Protein AF-A0AAN6YQ15-F1 (afdb_monomer_lite)

Radius of gyration: 16.33 Å; chains: 1; bounding box: 48×29×49 Å

pLDDT: mean 75.4, std 16.63, range [38.94, 92.12]

Structure (mmCIF, N/CA/C/O backbone):
data_AF-A0AAN6YQ15-F1
#
_entry.id   AF-A0AAN6YQ15-F1
#
loop_
_atom_site.group_PDB
_atom_site.id
_atom_site.type_symbol
_atom_site.label_atom_id
_atom_site.label_alt_id
_atom_site.label_comp_id
_atom_site.label_asym_id
_atom_site.label_entity_id
_atom_site.label_seq_id
_atom_site.pdbx_PDB_ins_code
_atom_site.Cartn_x
_atom_site.Cartn_y
_atom_site.Cartn_z
_atom_site.occupancy
_atom_site.B_iso_or_equiv
_atom_site.auth_seq_id
_atom_site.auth_comp_id
_atom_site.auth_asym_id
_atom_site.auth_atom_id
_atom_site.pdbx_PDB_model_num
ATOM 1 N N . TYR A 1 1 ? -3.023 -8.876 -1.319 1.00 72.00 1 TYR A N 1
ATOM 2 C CA . TYR A 1 1 ? -1.547 -8.775 -1.416 1.00 72.00 1 TYR A CA 1
ATOM 3 C C . TYR A 1 1 ? -0.981 -9.608 -2.568 1.00 72.00 1 TYR A C 1
ATOM 5 O O . TYR A 1 1 ? -0.388 -9.027 -3.466 1.00 72.00 1 TYR A O 1
ATOM 13 N N . SER A 1 2 ? -1.203 -10.928 -2.607 1.00 80.06 2 SER A N 1
ATOM 14 C CA . SER A 1 2 ? -0.724 -11.826 -3.683 1.00 80.06 2 SER A CA 1
ATOM 15 C C . SER A 1 2 ? -1.201 -11.445 -5.092 1.00 80.06 2 SER A C 1
ATOM 17 O O . SER A 1 2 ? -0.478 -11.651 -6.055 1.00 80.06 2 SER A O 1
ATOM 19 N N . GLN A 1 3 ? -2.382 -10.834 -5.198 1.00 82.94 3 GLN A N 1
ATOM 20 C CA . GLN A 1 3 ? -2.955 -10.323 -6.451 1.00 82.94 3 GLN A CA 1
ATOM 21 C C . GLN A 1 3 ? -2.264 -9.072 -7.025 1.00 82.94 3 GLN A C 1
ATOM 23 O O . GLN A 1 3 ? -2.554 -8.678 -8.149 1.00 82.94 3 GLN A O 1
ATOM 28 N N . LEU A 1 4 ? -1.370 -8.423 -6.269 1.00 84.69 4 LEU A N 1
ATOM 29 C CA . LEU A 1 4 ? -0.624 -7.262 -6.757 1.00 84.69 4 LEU A CA 1
ATOM 30 C C . LEU A 1 4 ? 0.528 -7.706 -7.655 1.00 84.69 4 LEU A C 1
ATOM 32 O O . LEU A 1 4 ? 1.199 -8.699 -7.370 1.00 84.69 4 LEU A O 1
ATOM 36 N N . ARG A 1 5 ? 0.837 -6.904 -8.677 1.00 87.25 5 ARG A N 1
ATOM 37 C CA . ARG A 1 5 ? 2.084 -7.050 -9.436 1.00 87.25 5 ARG A CA 1
ATOM 38 C C . ARG A 1 5 ? 3.298 -6.921 -8.502 1.00 87.25 5 ARG A C 1
ATOM 40 O O . ARG A 1 5 ? 3.225 -6.177 -7.519 1.00 87.25 5 ARG A O 1
ATOM 47 N N . PRO A 1 6 ? 4.449 -7.535 -8.834 1.00 87.06 6 PRO A N 1
ATOM 48 C CA . PRO A 1 6 ? 5.659 -7.458 -8.008 1.00 87.06 6 PRO A CA 1
ATOM 49 C C . PRO A 1 6 ? 6.088 -6.023 -7.659 1.00 87.06 6 PRO A C 1
ATOM 51 O O . PRO A 1 6 ? 6.542 -5.753 -6.548 1.00 87.06 6 PRO A O 1
ATOM 54 N N . CYS A 1 7 ? 5.878 -5.074 -8.578 1.00 87.44 7 CYS A N 1
ATOM 55 C CA . CYS A 1 7 ? 6.174 -3.659 -8.352 1.00 87.44 7 CYS A CA 1
ATOM 56 C C . CYS A 1 7 ? 5.333 -3.049 -7.209 1.00 87.44 7 CYS A C 1
ATOM 58 O O . CYS A 1 7 ? 5.863 -2.272 -6.414 1.00 87.44 7 CYS A O 1
ATOM 60 N N . GLY A 1 8 ? 4.060 -3.448 -7.082 1.00 86.81 8 GLY A N 1
ATOM 61 C CA . GLY A 1 8 ? 3.154 -3.019 -6.016 1.00 86.81 8 GLY A CA 1
ATOM 62 C C . GLY A 1 8 ? 3.358 -3.802 -4.720 1.00 86.81 8 GLY A C 1
ATOM 63 O O . GLY A 1 8 ? 3.326 -3.221 -3.640 1.00 86.81 8 GLY A O 1
ATOM 64 N N . GLN A 1 9 ? 3.672 -5.099 -4.806 1.00 88.00 9 GLN A N 1
ATOM 65 C CA . GLN A 1 9 ? 4.057 -5.913 -3.643 1.00 88.00 9 GLN A CA 1
ATOM 66 C C . GLN A 1 9 ? 5.263 -5.317 -2.907 1.00 88.00 9 GLN A C 1
ATOM 68 O O . GLN A 1 9 ? 5.261 -5.231 -1.675 1.00 88.00 9 GLN A O 1
ATOM 73 N N . GLY A 1 10 ? 6.244 -4.831 -3.675 1.00 85.69 10 GLY A N 1
ATOM 74 C CA . GLY A 1 10 ? 7.437 -4.154 -3.176 1.00 85.69 10 GLY A CA 1
ATOM 75 C C . GLY A 1 10 ? 7.171 -2.847 -2.420 1.00 85.69 10 GLY A C 1
ATOM 76 O O . GLY A 1 10 ? 8.091 -2.318 -1.798 1.00 85.69 10 GLY A O 1
ATOM 77 N N . CYS A 1 11 ? 5.958 -2.294 -2.496 1.00 87.69 11 CYS A N 1
ATOM 78 C CA . CYS A 1 11 ? 5.562 -1.099 -1.749 1.00 87.69 11 CYS A CA 1
ATOM 79 C C . CYS A 1 11 ? 5.072 -1.401 -0.332 1.00 87.69 11 CYS A C 1
ATOM 81 O O . CYS A 1 11 ? 5.068 -0.504 0.509 1.00 87.69 11 CYS A O 1
ATOM 83 N N . PHE A 1 12 ? 4.716 -2.656 -0.059 1.00 86.44 12 PHE A N 1
ATOM 84 C CA . PHE A 1 12 ? 4.380 -3.127 1.281 1.00 86.44 12 PHE A CA 1
ATOM 85 C C . PHE A 1 12 ? 5.609 -3.723 1.947 1.00 86.44 12 PHE A C 1
ATOM 87 O O . PHE A 1 12 ? 6.051 -3.227 2.976 1.00 86.44 12 PHE A O 1
ATOM 94 N N . ILE A 1 13 ? 6.205 -4.741 1.323 1.00 80.56 13 ILE A N 1
ATOM 95 C CA . ILE A 1 13 ? 7.379 -5.430 1.855 1.00 80.56 13 ILE A CA 1
ATOM 96 C C . ILE A 1 13 ? 8.493 -5.471 0.818 1.00 80.56 13 ILE A C 1
ATOM 98 O O . ILE A 1 13 ? 8.256 -5.715 -0.363 1.00 80.56 13 ILE A O 1
ATOM 102 N N . ILE A 1 14 ? 9.726 -5.252 1.263 1.00 67.81 14 ILE A N 1
ATOM 103 C CA . ILE A 1 14 ? 10.922 -5.479 0.455 1.00 67.81 14 ILE A CA 1
ATOM 104 C C . ILE A 1 14 ? 11.701 -6.614 1.108 1.00 67.81 14 ILE A C 1
ATOM 106 O O . ILE A 1 14 ? 12.017 -6.551 2.296 1.00 67.81 14 ILE A O 1
ATOM 110 N N . SER A 1 15 ? 12.020 -7.637 0.320 1.00 58.31 15 SER A N 1
ATOM 111 C CA . SER A 1 15 ? 12.851 -8.763 0.741 1.00 58.31 15 SER A CA 1
ATOM 112 C C . SER A 1 15 ? 14.252 -8.574 0.166 1.00 58.31 15 SER A C 1
ATOM 114 O O . SER A 1 15 ? 14.497 -8.884 -0.995 1.00 58.31 15 SER A O 1
ATOM 116 N N . ALA A 1 16 ? 15.163 -8.023 0.970 1.00 53.47 16 ALA A N 1
ATOM 117 C CA . ALA A 1 16 ? 16.577 -7.845 0.623 1.00 53.47 16 ALA A CA 1
ATOM 118 C C . ALA A 1 16 ? 17.445 -8.466 1.729 1.00 53.47 16 ALA A C 1
ATOM 120 O O . ALA A 1 16 ? 18.026 -7.763 2.551 1.00 53.47 16 ALA A O 1
ATOM 121 N N . GLY A 1 17 ? 17.423 -9.800 1.836 1.00 52.72 17 GLY A N 1
ATOM 122 C CA . GLY A 1 17 ? 18.080 -10.562 2.913 1.00 52.72 17 GLY A CA 1
ATOM 123 C C . GLY A 1 17 ? 17.337 -10.544 4.258 1.00 52.72 17 GLY A C 1
ATOM 124 O O . GLY A 1 17 ? 17.435 -11.495 5.023 1.00 52.72 17 GLY A O 1
ATOM 125 N N . THR A 1 18 ? 16.524 -9.516 4.513 1.00 60.84 18 THR A N 1
ATOM 126 C CA . THR A 1 18 ? 15.531 -9.454 5.597 1.00 60.84 18 THR A CA 1
ATOM 127 C C . THR A 1 18 ? 14.217 -8.896 5.051 1.00 60.84 18 THR A C 1
ATOM 129 O O . THR A 1 18 ? 14.225 -8.016 4.184 1.00 60.84 18 THR A O 1
ATOM 132 N N . THR A 1 19 ? 13.078 -9.421 5.510 1.00 67.25 19 THR A N 1
ATOM 133 C CA . THR A 1 19 ? 11.757 -8.890 5.147 1.00 67.25 19 THR A CA 1
ATOM 134 C C . THR A 1 19 ? 11.530 -7.586 5.901 1.00 67.25 19 THR A C 1
ATOM 136 O O . THR A 1 19 ? 11.399 -7.588 7.124 1.00 67.25 19 THR A O 1
ATOM 139 N N . ARG A 1 20 ? 11.491 -6.460 5.183 1.00 71.00 20 ARG A N 1
ATOM 140 C CA . ARG A 1 20 ? 11.208 -5.141 5.765 1.00 71.00 20 ARG A CA 1
ATOM 141 C C . ARG A 1 20 ? 9.848 -4.647 5.303 1.00 71.00 20 ARG A C 1
ATOM 143 O O . ARG A 1 20 ? 9.617 -4.543 4.101 1.00 71.00 20 ARG A O 1
ATOM 150 N N . ASP A 1 21 ? 8.986 -4.295 6.252 1.00 79.88 21 ASP A N 1
ATOM 151 C CA . ASP A 1 21 ? 7.720 -3.617 5.970 1.00 79.88 21 ASP A CA 1
ATOM 152 C C . ASP A 1 21 ? 7.981 -2.130 5.699 1.00 79.88 21 ASP A C 1
ATOM 154 O O . ASP A 1 21 ? 8.268 -1.339 6.6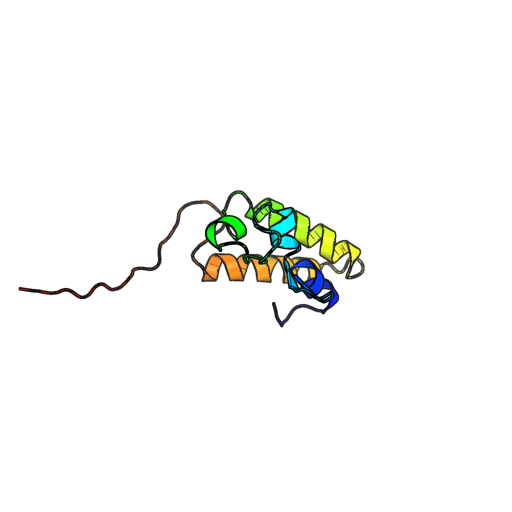05 1.00 79.88 21 ASP A O 1
ATOM 158 N N . LEU A 1 22 ? 7.947 -1.757 4.422 1.00 83.12 22 LEU A N 1
ATOM 159 C CA . LEU A 1 22 ? 8.184 -0.394 3.968 1.00 83.12 22 LEU A CA 1
ATOM 160 C C . LEU A 1 22 ? 7.022 0.517 4.360 1.00 83.12 22 LEU A C 1
ATOM 162 O O . LEU A 1 22 ? 7.265 1.642 4.805 1.00 83.12 22 LEU A O 1
ATOM 166 N N . LEU A 1 23 ? 5.783 0.040 4.210 1.00 85.88 23 LEU A N 1
ATOM 167 C CA . LEU A 1 23 ? 4.596 0.829 4.526 1.00 85.88 23 LEU A CA 1
ATOM 168 C C . LEU A 1 23 ? 4.528 1.088 6.030 1.00 85.88 23 LEU A C 1
ATOM 170 O O . LEU A 1 23 ? 4.445 2.240 6.449 1.00 85.88 23 LEU A O 1
ATOM 174 N N . GLY A 1 24 ? 4.687 0.040 6.838 1.00 83.19 24 GLY A N 1
ATOM 175 C CA . GLY A 1 24 ? 4.724 0.137 8.293 1.00 83.19 24 GLY A CA 1
ATOM 176 C C . GLY A 1 24 ? 5.826 1.073 8.780 1.00 83.19 24 GLY A C 1
ATOM 177 O O . GLY A 1 24 ? 5.609 1.854 9.704 1.00 83.19 24 GLY A O 1
ATOM 178 N N . SER A 1 25 ? 6.988 1.072 8.116 1.00 81.12 25 SER A N 1
ATOM 179 C CA . SER A 1 25 ? 8.113 1.929 8.513 1.00 81.12 25 SER A CA 1
ATOM 180 C C . SER A 1 25 ? 7.835 3.393 8.198 1.00 81.12 25 SER A C 1
ATOM 182 O O . SER A 1 25 ? 8.151 4.264 9.002 1.00 81.12 25 SER A O 1
ATOM 184 N N . ARG A 1 26 ? 7.203 3.671 7.053 1.00 85.38 26 ARG A N 1
ATOM 185 C CA . ARG A 1 26 ? 6.811 5.030 6.656 1.00 85.38 26 ARG A CA 1
ATOM 186 C C . ARG A 1 26 ? 5.649 5.575 7.483 1.00 85.38 26 ARG A C 1
ATOM 188 O O . ARG A 1 26 ? 5.586 6.777 7.699 1.00 85.38 26 ARG A O 1
ATOM 195 N N . LEU A 1 27 ? 4.770 4.700 7.969 1.00 84.31 27 LEU A N 1
ATOM 196 C CA . LEU A 1 27 ? 3.713 5.045 8.921 1.00 84.31 27 LEU A CA 1
ATOM 197 C C . LEU A 1 27 ? 4.230 5.234 10.357 1.00 84.31 27 LEU A C 1
ATOM 199 O O . LEU A 1 27 ? 3.468 5.651 11.223 1.00 84.31 27 LEU A O 1
ATOM 203 N N . GLY A 1 28 ? 5.502 4.919 10.629 1.00 82.12 28 GLY A N 1
ATOM 204 C CA . GLY A 1 28 ? 6.062 4.941 11.984 1.00 82.12 28 GLY A CA 1
ATOM 205 C C . GLY A 1 28 ? 5.565 3.796 12.875 1.00 82.12 28 GLY A C 1
ATOM 206 O O . GLY A 1 28 ? 5.734 3.841 14.089 1.00 82.12 28 GLY A O 1
ATOM 207 N N . CYS A 1 29 ? 4.960 2.766 12.282 1.00 79.12 29 CYS A N 1
ATOM 208 C CA . CYS A 1 29 ? 4.421 1.600 12.979 1.00 79.12 29 CYS A CA 1
ATOM 209 C C . CYS A 1 29 ? 5.405 0.433 13.087 1.00 79.12 29 CYS A C 1
ATOM 211 O O . CYS A 1 29 ? 5.189 -0.481 13.883 1.00 79.12 29 CYS A O 1
ATOM 213 N N . SER A 1 30 ? 6.483 0.440 12.302 1.00 68.19 30 SER A N 1
ATOM 214 C CA . SER A 1 30 ? 7.545 -0.558 12.424 1.00 68.19 30 SER A CA 1
ATOM 215 C C . SER A 1 30 ? 8.389 -0.302 13.665 1.00 68.19 30 SER A C 1
ATOM 217 O O . SER A 1 30 ? 9.114 0.690 13.733 1.00 68.19 30 SER A O 1
ATOM 219 N N . ILE A 1 31 ? 8.384 -1.245 14.606 1.00 54.72 31 ILE A N 1
ATOM 220 C CA . ILE A 1 31 ? 9.379 -1.280 15.679 1.00 54.72 31 ILE A CA 1
ATOM 221 C C . ILE A 1 31 ? 10.527 -2.164 15.192 1.00 54.72 31 ILE A C 1
ATOM 223 O O . ILE A 1 31 ? 10.497 -3.389 15.310 1.00 54.72 31 ILE A O 1
ATOM 227 N N . SER A 1 32 ? 11.537 -1.535 14.597 1.00 49.84 32 SER A N 1
ATOM 228 C CA . SER A 1 32 ? 12.791 -2.210 14.274 1.00 49.84 32 SER A CA 1
ATOM 229 C C . SER A 1 32 ? 13.693 -2.148 15.504 1.00 49.84 32 SER A C 1
ATOM 231 O O . SER A 1 32 ? 14.392 -1.158 15.703 1.00 49.84 32 SER A O 1
ATOM 233 N N . THR A 1 33 ? 13.686 -3.179 16.349 1.00 49.97 33 THR A N 1
ATOM 234 C CA . THR A 1 33 ? 14.782 -3.362 17.311 1.00 49.97 33 THR A CA 1
ATOM 235 C C . THR A 1 33 ? 15.944 -4.069 16.614 1.00 49.97 33 THR A C 1
ATOM 237 O O . THR A 1 33 ? 15.734 -4.840 15.678 1.00 49.97 33 THR A O 1
ATOM 240 N N . LEU A 1 34 ? 17.178 -3.820 17.072 1.00 48.66 34 LEU A N 1
ATOM 241 C CA . LEU A 1 34 ? 18.433 -4.368 16.517 1.00 48.66 34 LEU A CA 1
ATOM 242 C C . LEU A 1 34 ? 18.470 -5.910 16.402 1.00 48.66 34 LEU A C 1
ATOM 244 O O . LEU A 1 34 ? 19.390 -6.454 15.805 1.00 48.66 34 LEU A O 1
ATOM 248 N N . LEU A 1 35 ? 17.486 -6.6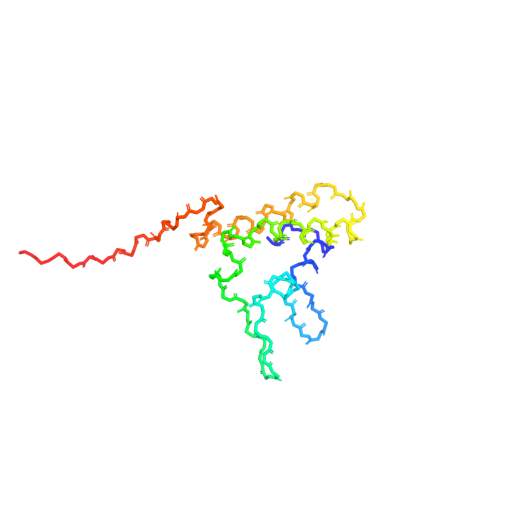08 16.976 1.00 46.75 35 LEU A N 1
ATOM 249 C CA . LEU A 1 35 ? 17.442 -8.062 17.132 1.00 46.75 35 LEU A CA 1
ATOM 250 C C . LEU A 1 35 ? 16.162 -8.706 16.567 1.00 46.75 35 LEU A C 1
ATOM 252 O O . LEU A 1 35 ? 16.065 -9.929 16.550 1.00 46.75 35 LEU A O 1
ATOM 256 N N . SER A 1 36 ? 15.154 -7.934 16.138 1.00 47.06 36 SER A N 1
ATOM 257 C CA . SER A 1 36 ? 13.898 -8.477 15.593 1.00 47.06 36 SER A CA 1
ATOM 258 C C . SER A 1 36 ? 13.092 -7.404 14.864 1.00 47.06 36 SER A C 1
ATOM 260 O O . SER A 1 36 ? 12.741 -6.373 15.436 1.00 47.06 36 SER A O 1
ATOM 262 N N . THR A 1 37 ? 12.711 -7.672 13.616 1.00 51.31 37 THR A N 1
ATOM 263 C CA . THR A 1 37 ? 11.649 -6.911 12.950 1.00 51.31 37 THR A CA 1
ATOM 264 C C . THR A 1 37 ? 10.320 -7.334 13.570 1.00 51.31 37 THR A C 1
ATOM 266 O O . THR A 1 37 ? 9.761 -8.363 13.194 1.00 51.31 37 THR A O 1
ATOM 269 N N . ARG A 1 38 ? 9.808 -6.581 14.554 1.00 54.44 38 ARG A N 1
ATOM 270 C CA . ARG A 1 38 ? 8.416 -6.773 14.971 1.00 54.44 38 ARG A CA 1
ATOM 271 C C . ARG A 1 38 ? 7.541 -6.207 13.861 1.00 54.44 38 ARG A C 1
ATOM 273 O O . ARG A 1 38 ? 7.559 -5.001 13.618 1.00 54.44 38 ARG A O 1
ATOM 280 N N . LEU A 1 39 ? 6.825 -7.098 13.171 1.00 55.53 39 LEU A N 1
ATOM 281 C CA . LEU A 1 39 ? 5.746 -6.724 12.259 1.00 55.53 39 LEU A CA 1
ATOM 282 C C . LEU A 1 39 ? 4.856 -5.691 12.966 1.00 55.53 39 LEU A C 1
ATOM 284 O O . LEU A 1 39 ? 4.564 -5.875 14.156 1.00 55.53 39 LEU A O 1
ATOM 288 N N . PRO A 1 40 ? 4.481 -4.593 12.290 1.00 60.34 40 PRO A N 1
ATOM 289 C CA . PRO A 1 40 ? 3.647 -3.576 12.904 1.00 60.34 40 PRO A CA 1
ATOM 290 C C . PRO A 1 40 ? 2.369 -4.234 13.420 1.00 60.34 40 PRO A C 1
ATOM 292 O O . PRO A 1 40 ? 1.689 -4.962 12.699 1.00 60.34 40 PRO A O 1
ATOM 295 N N . LEU A 1 41 ? 2.058 -4.002 14.694 1.00 67.56 41 LEU A N 1
ATOM 296 C CA . LEU A 1 41 ? 0.797 -4.449 15.269 1.00 67.56 41 LEU A CA 1
ATOM 297 C C . LEU A 1 41 ? -0.346 -3.825 14.454 1.00 67.56 41 LEU A C 1
ATOM 299 O O . LEU A 1 41 ? -0.301 -2.633 14.126 1.00 67.56 41 LEU A O 1
ATOM 303 N N . ASN A 1 42 ? -1.377 -4.621 14.148 1.00 76.44 42 ASN A N 1
ATOM 304 C CA . ASN A 1 42 ? -2.521 -4.184 13.335 1.00 76.44 42 ASN A CA 1
ATOM 305 C C . ASN A 1 42 ? -3.143 -2.882 13.858 1.00 76.44 42 ASN A C 1
ATOM 307 O O . ASN A 1 42 ? -3.597 -2.062 13.069 1.00 76.44 42 ASN A O 1
ATOM 311 N N . ASN A 1 43 ? -3.083 -2.651 15.174 1.00 76.81 43 ASN A N 1
ATOM 312 C CA . ASN A 1 43 ? -3.592 -1.439 15.811 1.00 76.81 43 ASN A CA 1
ATOM 313 C C . ASN A 1 43 ? -2.901 -0.146 15.346 1.00 76.81 43 ASN A C 1
ATOM 315 O O . ASN A 1 43 ? -3.558 0.887 15.255 1.00 76.81 43 ASN A O 1
ATOM 319 N N . CYS A 1 44 ? -1.601 -0.185 15.056 1.00 82.44 44 CYS A N 1
ATOM 320 C CA . CYS A 1 44 ? -0.876 0.951 14.507 1.00 82.44 44 CYS A CA 1
ATOM 321 C C . CYS A 1 44 ? -1.033 0.973 12.990 1.00 82.44 44 CYS A C 1
ATOM 323 O O . CYS A 1 44 ? -1.407 1.994 12.423 1.00 82.44 44 CYS A O 1
ATOM 325 N N . TYR A 1 45 ? -0.808 -0.171 12.338 1.00 84.12 45 TYR A N 1
ATOM 326 C CA . TYR A 1 45 ? -0.816 -0.262 10.879 1.00 84.12 45 TYR A CA 1
ATOM 327 C C . TYR A 1 45 ? -2.144 0.177 10.261 1.00 84.12 45 TYR A C 1
ATOM 329 O O . TYR A 1 45 ? -2.151 0.799 9.204 1.00 84.12 45 TYR A O 1
ATOM 337 N N . CYS A 1 46 ? -3.253 -0.127 10.939 1.00 87.62 46 CYS A N 1
ATOM 338 C CA . CYS A 1 46 ? -4.611 0.153 10.491 1.00 87.62 46 CYS A CA 1
ATOM 339 C C . CYS A 1 46 ? -5.309 1.262 11.282 1.00 87.62 46 CYS A C 1
ATOM 341 O O . CYS A 1 46 ? -6.530 1.409 11.188 1.00 87.62 46 CYS A O 1
ATOM 343 N N . ARG A 1 47 ? -4.565 2.058 12.059 1.00 87.12 47 ARG A N 1
ATOM 344 C CA . ARG A 1 47 ? -5.139 3.177 12.815 1.00 87.12 47 ARG A CA 1
ATOM 345 C C . ARG A 1 47 ? -5.845 4.137 11.856 1.00 87.12 47 ARG A C 1
ATOM 347 O O . ARG A 1 47 ? -5.257 4.543 10.857 1.00 87.12 47 ARG A O 1
ATOM 354 N N . SER A 1 48 ? -7.104 4.482 12.130 1.00 83.38 48 SER A N 1
ATOM 355 C CA . SER A 1 48 ? -7.957 5.201 11.166 1.00 83.38 48 SER A CA 1
ATOM 356 C C . SER A 1 48 ? -7.378 6.549 10.716 1.00 83.38 48 SER A C 1
ATOM 358 O O . SER A 1 48 ? -7.600 6.946 9.577 1.00 83.38 48 SER A O 1
ATOM 360 N N . ASP A 1 49 ? -6.638 7.247 11.576 1.00 82.69 49 A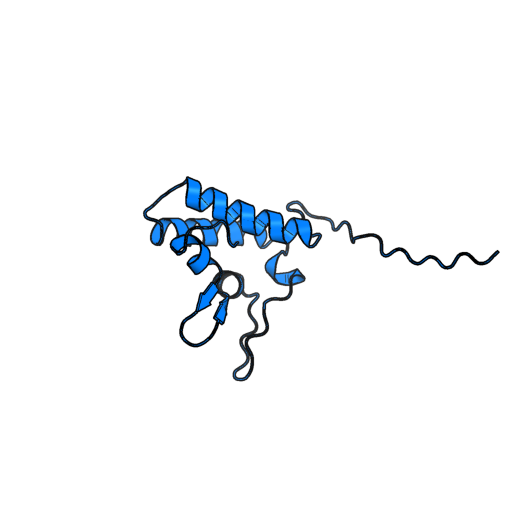SP A N 1
ATOM 361 C CA . ASP A 1 49 ? -5.947 8.505 11.259 1.00 82.69 49 ASP A CA 1
ATOM 362 C C . ASP A 1 49 ? -4.732 8.304 10.337 1.00 82.69 49 ASP A C 1
ATOM 364 O O . ASP A 1 49 ? -4.360 9.203 9.586 1.00 82.69 49 ASP A O 1
ATOM 368 N N . LEU A 1 50 ? -4.136 7.109 10.350 1.00 88.00 50 LEU A N 1
ATOM 369 C CA . LEU A 1 50 ? -2.991 6.749 9.518 1.00 88.00 50 LEU A CA 1
ATOM 370 C C . LEU A 1 50 ? -3.394 6.158 8.164 1.00 88.00 50 LEU A C 1
ATOM 372 O O . LEU A 1 50 ? -2.577 6.174 7.245 1.00 88.00 50 LEU A O 1
ATOM 376 N N . GLN A 1 51 ? -4.637 5.694 7.997 1.00 87.06 51 GLN A N 1
ATOM 377 C CA . GLN A 1 51 ? -5.085 5.066 6.746 1.00 87.06 51 GLN A CA 1
ATOM 378 C C . GLN A 1 51 ? -4.996 6.018 5.541 1.00 87.06 51 GLN A C 1
ATOM 380 O O . GLN A 1 51 ? -4.551 5.615 4.467 1.00 87.06 51 GLN A O 1
ATOM 385 N N . SER A 1 52 ? -5.325 7.304 5.721 1.00 88.38 52 SER A N 1
ATOM 386 C CA . SER A 1 52 ? -5.165 8.311 4.658 1.00 88.38 52 SER A CA 1
ATOM 387 C C . SER A 1 52 ? -3.693 8.485 4.262 1.00 88.38 52 SER A C 1
ATOM 389 O O . SER A 1 52 ? -3.341 8.440 3.081 1.00 88.38 52 SER A O 1
ATOM 391 N N . ASN A 1 53 ? -2.798 8.563 5.253 1.00 90.38 53 ASN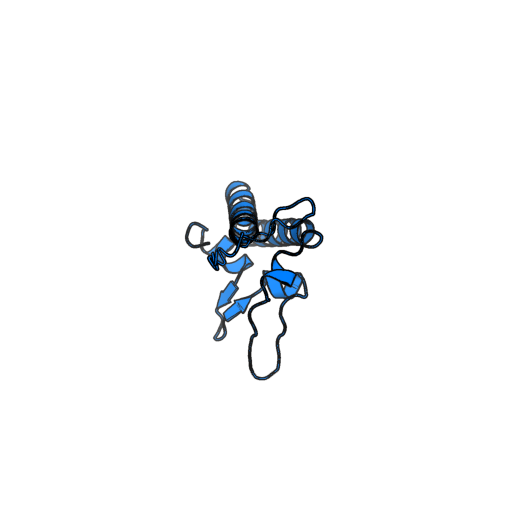 A N 1
ATOM 392 C CA . ASN A 1 53 ? -1.356 8.623 5.007 1.00 90.38 53 ASN A CA 1
ATOM 393 C C . ASN A 1 53 ? -0.846 7.356 4.310 1.00 90.38 53 ASN A C 1
ATOM 395 O O . ASN A 1 53 ? -0.021 7.444 3.399 1.00 90.38 53 ASN A O 1
ATOM 399 N N . ALA A 1 54 ? -1.361 6.183 4.682 1.00 89.81 54 ALA A N 1
ATOM 400 C CA . ALA A 1 54 ? -1.014 4.918 4.047 1.00 89.81 54 ALA A CA 1
ATOM 401 C C . ALA A 1 54 ? -1.383 4.920 2.558 1.00 89.81 54 ALA A C 1
ATOM 403 O O . ALA A 1 54 ? -0.567 4.531 1.722 1.00 89.81 54 ALA A O 1
ATOM 404 N N . HIS A 1 55 ? -2.566 5.433 2.207 1.00 90.88 55 HIS A N 1
ATOM 405 C CA . HIS A 1 55 ? -2.993 5.568 0.815 1.00 90.88 55 HIS A CA 1
ATOM 406 C C . HIS A 1 55 ? -2.085 6.507 0.015 1.00 90.88 55 HIS A C 1
ATOM 408 O O . HIS A 1 55 ? -1.727 6.184 -1.121 1.00 90.88 55 HIS A O 1
ATOM 414 N N . VAL A 1 56 ? -1.662 7.636 0.592 1.00 92.00 56 VAL A N 1
ATOM 415 C CA . VAL A 1 56 ? -0.725 8.571 -0.059 1.00 92.00 56 VAL A CA 1
ATOM 416 C C . VAL A 1 56 ? 0.637 7.911 -0.289 1.00 92.00 56 VAL A C 1
ATOM 418 O O . VAL A 1 56 ? 1.182 7.975 -1.394 1.00 92.00 56 VAL A O 1
ATOM 421 N N . ILE A 1 57 ? 1.167 7.220 0.724 1.00 91.62 57 ILE A N 1
ATOM 422 C CA . ILE A 1 57 ? 2.446 6.504 0.637 1.00 91.62 57 ILE A CA 1
ATOM 423 C C . ILE A 1 57 ? 2.395 5.416 -0.441 1.00 91.62 57 ILE A C 1
ATOM 425 O O . ILE A 1 57 ? 3.308 5.331 -1.267 1.00 91.62 57 ILE A O 1
ATOM 429 N N . LEU A 1 58 ? 1.335 4.602 -0.454 1.00 91.38 58 LEU A N 1
ATOM 430 C CA . LEU A 1 58 ? 1.147 3.546 -1.447 1.00 91.38 58 LEU A CA 1
ATOM 431 C C . LEU A 1 58 ? 1.026 4.121 -2.854 1.00 91.38 58 LEU A C 1
ATOM 433 O O . LEU A 1 58 ? 1.705 3.638 -3.755 1.00 91.38 58 LEU A O 1
ATOM 437 N N . SER A 1 59 ? 0.249 5.193 -3.027 1.00 91.31 59 SER A N 1
ATOM 438 C CA . SER A 1 59 ? 0.121 5.870 -4.323 1.00 91.31 59 SER A CA 1
ATOM 439 C C . SER A 1 59 ? 1.473 6.343 -4.824 1.00 91.31 59 SER A C 1
ATOM 441 O O . SER A 1 59 ? 1.858 6.013 -5.937 1.00 91.31 59 SER A O 1
ATOM 443 N N . SER A 1 60 ? 2.236 7.051 -3.987 1.00 91.62 60 SER A N 1
ATOM 444 C CA . SER A 1 60 ? 3.563 7.552 -4.350 1.00 91.62 60 SER A CA 1
ATOM 445 C C . SER A 1 60 ? 4.532 6.417 -4.709 1.00 91.62 60 SER A C 1
ATOM 447 O O . SER A 1 60 ? 5.221 6.483 -5.731 1.00 91.62 60 SER A O 1
ATOM 449 N N . CYS A 1 61 ? 4.552 5.344 -3.913 1.00 90.81 61 CYS A N 1
ATOM 450 C CA . CYS A 1 61 ? 5.433 4.205 -4.153 1.00 90.81 61 CYS A CA 1
ATOM 451 C C . CYS A 1 61 ? 5.082 3.460 -5.445 1.00 90.81 61 CYS A C 1
ATOM 453 O O . CYS A 1 61 ? 5.961 3.204 -6.270 1.00 90.81 61 CYS A O 1
ATOM 455 N N . VAL A 1 62 ? 3.803 3.136 -5.637 1.00 91.50 62 VAL A N 1
ATOM 456 C CA . VAL A 1 62 ? 3.326 2.412 -6.818 1.00 91.50 62 VAL A CA 1
ATOM 457 C C . VAL A 1 62 ? 3.497 3.265 -8.066 1.00 91.50 62 VAL A C 1
ATOM 459 O O . VAL A 1 62 ? 3.963 2.764 -9.081 1.00 91.50 62 VAL A O 1
ATOM 462 N N . ASN A 1 63 ? 3.226 4.565 -7.984 1.00 91.25 63 ASN A N 1
ATOM 463 C CA . ASN A 1 63 ? 3.443 5.490 -9.088 1.00 91.25 63 ASN A CA 1
ATOM 464 C C . ASN A 1 63 ? 4.906 5.471 -9.570 1.00 91.25 63 ASN A C 1
ATOM 466 O O . ASN A 1 63 ? 5.168 5.382 -10.767 1.00 91.25 63 ASN A O 1
ATOM 470 N N . SER A 1 64 ? 5.859 5.457 -8.631 1.00 89.12 64 SER A N 1
ATOM 471 C CA . SER A 1 64 ? 7.292 5.375 -8.932 1.00 89.12 64 SER A CA 1
ATOM 472 C C . SER A 1 64 ? 7.732 3.996 -9.446 1.00 89.12 64 SER A C 1
ATOM 474 O O . SER A 1 64 ? 8.569 3.920 -10.343 1.00 89.12 64 SER A O 1
ATOM 476 N N . ARG A 1 65 ? 7.188 2.899 -8.902 1.00 89.06 65 ARG A N 1
ATOM 477 C CA . ARG A 1 65 ? 7.656 1.528 -9.189 1.00 89.06 65 ARG A CA 1
ATOM 478 C C . ARG A 1 65 ? 6.904 0.806 -10.302 1.00 89.06 65 ARG A C 1
ATOM 480 O O . ARG A 1 65 ? 7.470 -0.080 -10.934 1.00 89.06 65 ARG A O 1
ATOM 487 N N . CYS A 1 66 ? 5.649 1.159 -10.531 1.00 88.88 66 CYS A N 1
ATOM 488 C CA . CYS A 1 66 ? 4.759 0.543 -11.514 1.00 88.88 66 CYS A CA 1
ATOM 489 C C . CYS A 1 66 ? 4.483 1.471 -12.708 1.00 88.88 66 CYS A C 1
ATOM 491 O O . CYS A 1 66 ? 3.461 1.319 -13.371 1.00 88.88 66 CYS A O 1
ATOM 493 N N . GLN A 1 67 ? 5.384 2.422 -12.991 1.00 88.69 67 GLN A N 1
ATOM 494 C CA . GLN A 1 67 ? 5.326 3.293 -14.174 1.00 88.69 67 GLN A CA 1
ATOM 495 C C . GLN A 1 67 ? 3.997 4.060 -14.299 1.00 88.69 67 GLN A C 1
ATOM 497 O O . GLN A 1 67 ? 3.390 4.080 -15.365 1.00 88.69 67 GLN A O 1
ATOM 502 N N . PHE A 1 68 ? 3.543 4.694 -13.214 1.00 83.00 68 PHE A N 1
ATOM 503 C CA . PHE A 1 68 ? 2.328 5.524 -13.209 1.00 83.00 68 PHE A CA 1
ATOM 504 C C . PHE A 1 68 ? 1.026 4.783 -13.576 1.00 83.00 68 PHE A C 1
ATOM 506 O O . PHE A 1 68 ? 0.040 5.404 -13.969 1.00 83.00 68 PHE A O 1
ATOM 513 N N . ASN A 1 69 ? 0.982 3.454 -13.430 1.00 85.44 69 ASN A N 1
ATOM 514 C CA . ASN A 1 69 ? -0.237 2.691 -13.675 1.00 85.44 69 ASN A CA 1
ATOM 515 C C . ASN A 1 69 ? -1.263 2.916 -12.549 1.00 85.44 69 ASN A C 1
ATOM 517 O O . ASN A 1 69 ? -1.094 2.450 -11.420 1.00 85.44 69 ASN A O 1
ATOM 521 N N . THR A 1 70 ? -2.347 3.622 -12.867 1.00 87.00 70 THR A N 1
ATOM 522 C CA . THR A 1 70 ? -3.418 3.958 -11.919 1.00 87.00 70 THR A CA 1
ATOM 523 C C . THR A 1 70 ? -4.160 2.729 -11.395 1.00 87.00 70 THR A C 1
ATOM 525 O O . THR A 1 70 ? -4.541 2.717 -10.226 1.00 87.00 70 THR A O 1
ATOM 528 N N . ASN A 1 71 ? -4.291 1.662 -12.190 1.00 89.56 71 ASN A N 1
ATOM 529 C CA . ASN A 1 71 ? -4.914 0.414 -11.739 1.00 89.56 71 ASN A CA 1
ATOM 530 C C . ASN A 1 71 ? -4.079 -0.262 -10.648 1.00 89.56 71 ASN A C 1
ATOM 532 O O . ASN A 1 71 ? -4.632 -0.797 -9.688 1.00 89.56 71 ASN A O 1
ATOM 536 N N . ASP A 1 72 ? -2.749 -0.206 -10.762 1.00 88.81 72 ASP A N 1
ATOM 537 C CA . ASP A 1 72 ? -1.849 -0.733 -9.735 1.00 88.81 72 ASP A CA 1
ATOM 538 C C . ASP A 1 72 ? -1.952 0.093 -8.441 1.00 88.81 72 ASP A C 1
ATOM 540 O O . ASP A 1 72 ? -1.908 -0.473 -7.346 1.00 88.81 72 ASP A O 1
ATOM 544 N N . ILE A 1 73 ? -2.138 1.418 -8.550 1.00 88.75 73 ILE A N 1
ATOM 545 C CA . ILE A 1 73 ? -2.339 2.309 -7.393 1.00 88.75 73 ILE A CA 1
ATOM 546 C C . ILE A 1 73 ? -3.630 1.931 -6.664 1.00 88.75 73 ILE A C 1
ATOM 548 O O . ILE A 1 73 ? -3.595 1.652 -5.463 1.00 88.75 73 ILE A O 1
ATOM 552 N N . SER A 1 74 ? -4.752 1.871 -7.386 1.00 91.19 74 SER A N 1
ATOM 553 C CA . SER A 1 74 ? -6.051 1.510 -6.811 1.00 91.19 74 SER A CA 1
ATOM 554 C C . SER A 1 74 ? -6.037 0.104 -6.216 1.00 91.19 74 SER A C 1
ATOM 556 O O . SER A 1 74 ? -6.539 -0.100 -5.113 1.00 91.19 74 SER A O 1
ATOM 558 N N . SER A 1 75 ? -5.391 -0.855 -6.885 1.00 92.12 75 SER A N 1
ATOM 559 C CA . SER A 1 75 ? -5.262 -2.226 -6.378 1.00 92.12 75 SER A CA 1
ATOM 560 C C . SER A 1 75 ? -4.461 -2.280 -5.075 1.00 92.12 75 SER A C 1
ATOM 562 O O . SER A 1 75 ? -4.831 -3.003 -4.149 1.00 92.12 75 SER A O 1
ATOM 564 N N . ALA A 1 76 ? -3.369 -1.514 -4.970 1.00 89.94 76 ALA A N 1
ATOM 565 C CA . ALA A 1 76 ? -2.572 -1.447 -3.749 1.00 89.94 76 ALA A CA 1
ATOM 566 C C . ALA A 1 76 ? -3.360 -0.817 -2.591 1.00 89.94 76 ALA A C 1
ATOM 568 O O . ALA A 1 76 ? -3.371 -1.366 -1.491 1.00 89.94 76 ALA A O 1
ATOM 569 N N . GLN A 1 77 ? -4.060 0.291 -2.836 1.00 90.44 77 GLN A N 1
ATOM 570 C CA . GLN A 1 77 ? -4.913 0.921 -1.825 1.00 90.44 77 GLN A CA 1
ATOM 571 C C . GLN A 1 77 ? -6.029 -0.019 -1.353 1.00 90.44 77 GLN A C 1
ATOM 573 O O . GLN A 1 77 ? -6.216 -0.171 -0.148 1.00 90.44 77 GLN A O 1
ATOM 578 N N . ALA A 1 78 ? -6.711 -0.703 -2.278 1.00 90.44 78 ALA A N 1
ATOM 579 C CA . ALA A 1 78 ? -7.757 -1.671 -1.952 1.00 90.44 78 ALA A CA 1
ATOM 580 C C . ALA A 1 78 ? -7.219 -2.813 -1.080 1.00 90.44 78 ALA A C 1
ATOM 582 O O . ALA A 1 78 ? -7.797 -3.125 -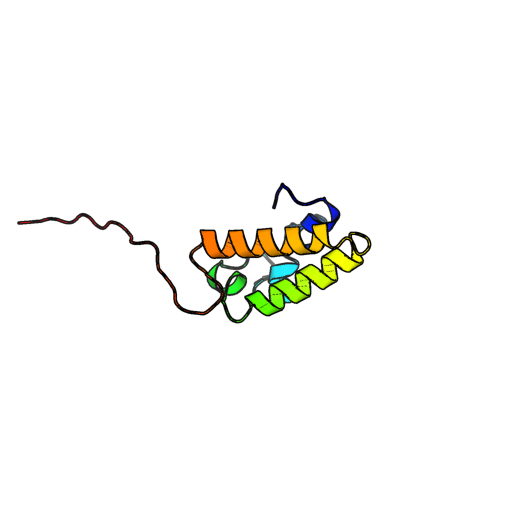0.049 1.00 90.44 78 ALA A O 1
ATOM 583 N N . VAL A 1 79 ? -6.046 -3.367 -1.409 1.00 91.06 79 VAL A N 1
ATOM 584 C CA . VAL A 1 79 ? -5.411 -4.412 -0.587 1.00 91.06 79 VAL A CA 1
ATOM 585 C C . VAL A 1 79 ? -5.144 -3.951 0.847 1.00 91.06 79 VAL A C 1
ATOM 587 O O . VAL A 1 79 ? -5.332 -4.736 1.775 1.00 91.06 79 VAL A O 1
ATOM 590 N N . TYR A 1 80 ? -4.680 -2.714 1.033 1.00 90.06 80 TYR A N 1
ATOM 591 C CA . TYR A 1 80 ? -4.462 -2.153 2.367 1.00 90.06 80 TYR A CA 1
ATOM 592 C C . TYR A 1 80 ? -5.785 -1.949 3.114 1.00 90.06 80 TYR A C 1
ATOM 594 O O . TYR A 1 80 ? -5.911 -2.350 4.271 1.00 90.06 80 TYR A O 1
ATOM 602 N N . HIS A 1 81 ? -6.779 -1.376 2.437 1.00 89.38 81 HIS A N 1
ATOM 603 C CA . HIS A 1 81 ? -8.113 -1.166 2.983 1.00 89.38 81 HIS A CA 1
ATOM 604 C C . HIS A 1 81 ? -8.746 -2.488 3.434 1.00 89.38 81 HIS A C 1
ATOM 606 O O . HIS A 1 81 ? -9.126 -2.622 4.596 1.00 89.38 81 HIS A O 1
ATOM 612 N N . ASP A 1 82 ? -8.797 -3.482 2.547 1.00 89.25 82 ASP A N 1
ATOM 613 C CA . ASP A 1 82 ? -9.394 -4.793 2.807 1.00 89.25 82 ASP A CA 1
ATOM 614 C C . ASP A 1 82 ? -8.693 -5.505 3.964 1.00 89.25 82 ASP A C 1
ATOM 616 O O . ASP A 1 82 ? -9.344 -6.118 4.812 1.00 89.25 82 ASP A O 1
ATOM 620 N N . TYR A 1 83 ? -7.363 -5.384 4.046 1.00 88.12 83 TYR A N 1
ATOM 621 C CA . TYR A 1 83 ? -6.596 -5.898 5.175 1.00 88.12 83 TYR A CA 1
ATOM 622 C C . TYR A 1 83 ? -7.055 -5.270 6.492 1.00 88.12 83 TYR A C 1
ATOM 624 O O . TYR A 1 83 ? -7.323 -5.983 7.461 1.00 88.12 83 TYR A O 1
ATOM 632 N N . CYS A 1 84 ? -7.178 -3.946 6.537 1.00 88.06 84 CYS A N 1
ATOM 633 C CA . CYS A 1 84 ? -7.577 -3.244 7.746 1.00 88.06 84 CYS A CA 1
ATOM 634 C C . CYS A 1 84 ? -9.031 -3.528 8.135 1.00 88.06 84 CYS A C 1
ATOM 636 O O . CYS A 1 84 ? -9.289 -3.865 9.292 1.00 88.06 84 CYS A O 1
ATOM 638 N N . VAL A 1 85 ? -9.962 -3.522 7.179 1.00 88.31 85 VAL A N 1
ATOM 639 C CA . VAL A 1 85 ? -11.370 -3.879 7.411 1.00 88.31 85 VAL A CA 1
ATOM 640 C C . VAL A 1 85 ? -11.508 -5.320 7.900 1.00 88.31 85 VAL A C 1
ATOM 642 O O . VAL A 1 85 ? -12.171 -5.554 8.909 1.00 88.31 85 VAL A O 1
ATOM 645 N N . SER A 1 86 ? -10.823 -6.280 7.269 1.00 85.69 86 SER A N 1
ATOM 646 C CA . SER A 1 86 ? -10.838 -7.688 7.694 1.00 85.69 86 SER A CA 1
ATOM 647 C C . SER A 1 86 ? -10.289 -7.893 9.111 1.00 85.69 86 SER A C 1
ATOM 649 O O . SER A 1 86 ? -10.587 -8.907 9.741 1.00 85.69 86 SER A O 1
ATOM 651 N N . ASN A 1 87 ? -9.487 -6.952 9.611 1.00 83.62 87 ASN A N 1
ATOM 652 C CA . ASN A 1 87 ? -8.951 -6.956 10.969 1.00 83.62 87 ASN A CA 1
ATOM 653 C C . ASN A 1 87 ? -9.761 -6.078 11.946 1.00 83.62 87 ASN A C 1
ATOM 655 O O . ASN A 1 87 ? -9.350 -5.926 13.095 1.00 83.62 87 ASN A O 1
ATOM 659 N N . GLY A 1 88 ? -10.905 -5.525 11.525 1.00 83.56 88 GLY A N 1
ATOM 660 C CA . GLY A 1 88 ? -11.805 -4.727 12.368 1.00 83.56 88 GLY A CA 1
ATOM 661 C C . GLY A 1 88 ? -11.502 -3.225 12.408 1.00 83.56 88 GLY A C 1
ATOM 662 O O . GLY A 1 88 ? -11.994 -2.525 13.292 1.00 83.56 88 GLY A O 1
ATOM 663 N N . TYR A 1 89 ? -10.703 -2.716 11.469 1.00 84.00 89 TYR A N 1
ATOM 664 C CA . TYR A 1 89 ? -10.270 -1.318 11.401 1.00 84.00 89 TYR A CA 1
ATOM 665 C C . TYR A 1 89 ? -10.854 -0.615 10.166 1.00 84.00 89 TYR A C 1
ATOM 667 O O . TYR A 1 89 ? -10.167 -0.420 9.161 1.00 84.00 89 TYR A O 1
ATOM 675 N N . ALA A 1 90 ? -12.129 -0.231 10.227 1.00 76.88 90 ALA A N 1
ATOM 676 C CA . ALA A 1 90 ? -12.783 0.503 9.143 1.00 76.88 90 ALA A CA 1
ATOM 677 C C . ALA A 1 90 ? -12.332 1.984 9.080 1.00 76.88 90 ALA A C 1
ATOM 679 O O . ALA A 1 90 ? -12.142 2.608 10.132 1.00 76.88 90 ALA A O 1
ATOM 680 N N . PRO A 1 91 ? -12.179 2.574 7.877 1.00 66.19 91 PRO A N 1
ATOM 681 C CA . PRO A 1 91 ? -11.923 4.005 7.727 1.00 66.19 91 PRO A CA 1
ATOM 682 C C . PRO A 1 91 ? -13.153 4.814 8.150 1.00 66.19 91 PRO A C 1
ATOM 684 O O . PRO A 1 91 ? -14.240 4.602 7.619 1.00 66.19 91 PRO A O 1
ATOM 687 N N . GLY A 1 92 ? -12.982 5.760 9.079 1.00 60.91 92 GLY A N 1
ATOM 688 C CA . GLY A 1 92 ? -14.061 6.670 9.505 1.00 60.91 92 GLY A CA 1
ATOM 689 C C . GLY A 1 92 ? -14.320 6.732 11.009 1.00 60.91 92 GLY A C 1
ATOM 690 O O . GLY A 1 92 ? -15.178 7.492 11.445 1.00 60.91 92 GLY A O 1
ATOM 691 N N . GLY A 1 93 ? -13.539 6.010 11.812 1.00 55.38 93 GLY A N 1
ATOM 692 C CA . GLY A 1 93 ? -13.671 6.032 13.262 1.00 55.38 93 GLY A CA 1
ATOM 693 C C . GLY A 1 93 ? -14.794 5.132 13.780 1.00 55.38 93 GLY A C 1
ATOM 694 O O . GLY A 1 93 ? -15.887 5.063 13.236 1.00 55.38 93 GLY A O 1
ATOM 695 N N . GLN A 1 94 ? -14.474 4.501 14.909 1.00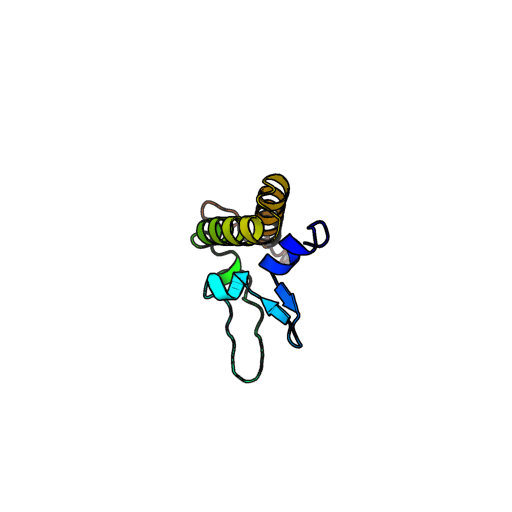 41.69 94 GLN A N 1
ATOM 696 C CA . GLN A 1 94 ? -15.273 3.574 15.714 1.00 41.69 94 GLN A CA 1
ATOM 697 C C . GLN A 1 94 ? -15.257 2.107 15.256 1.00 41.69 94 GLN A C 1
ATOM 699 O O . GLN A 1 94 ? -16.015 1.636 14.416 1.00 41.69 94 GLN A O 1
ATOM 704 N N . VAL A 1 95 ? -14.336 1.399 15.916 1.00 60.00 95 VAL A N 1
ATOM 705 C CA . VAL A 1 95 ? -14.359 -0.023 16.267 1.00 60.00 95 VAL A CA 1
ATOM 706 C C . VAL A 1 95 ? -15.764 -0.634 16.295 1.00 60.00 95 VAL A C 1
ATOM 708 O O . VAL A 1 95 ? -16.564 -0.331 17.174 1.00 60.00 95 VAL A O 1
ATOM 711 N N . ALA A 1 96 ? -15.992 -1.629 15.443 1.00 44.59 96 ALA A N 1
ATOM 712 C CA . ALA A 1 96 ? -16.777 -2.783 15.852 1.00 44.59 96 ALA A CA 1
ATOM 713 C C . ALA A 1 96 ? -15.773 -3.891 16.177 1.00 44.59 96 ALA A C 1
ATOM 715 O O . ALA A 1 96 ? -15.273 -4.583 15.289 1.00 44.59 96 ALA A O 1
ATOM 716 N N . ALA A 1 97 ? -15.423 -4.022 17.459 1.00 51.06 97 ALA A N 1
ATOM 717 C CA . ALA A 1 97 ? -14.774 -5.234 17.933 1.00 51.06 97 ALA A CA 1
ATOM 718 C C . ALA A 1 97 ? -15.643 -6.424 17.503 1.00 51.06 97 ALA A C 1
ATOM 720 O O . ALA A 1 97 ? -16.858 -6.418 17.713 1.00 51.06 97 ALA A O 1
ATOM 721 N N . LYS A 1 98 ? -15.030 -7.434 16.879 1.00 48.53 98 LYS A N 1
ATOM 722 C CA . LYS A 1 98 ? -15.702 -8.704 16.597 1.00 48.53 98 LYS A CA 1
ATOM 723 C C . LYS A 1 98 ? -16.349 -9.193 17.906 1.00 48.53 98 LYS A C 1
ATOM 725 O O . LYS A 1 98 ? -15.643 -9.214 18.916 1.00 48.53 98 LYS A O 1
ATOM 730 N N . PRO A 1 99 ? -17.633 -9.596 17.937 1.00 40.81 99 PRO A N 1
ATOM 731 C CA . PRO A 1 99 ? -18.184 -10.197 19.139 1.00 40.81 99 PRO A CA 1
ATOM 732 C C . PRO A 1 99 ? -17.408 -11.491 19.403 1.00 40.81 99 PRO A C 1
ATOM 734 O O . PRO A 1 99 ? -17.441 -12.423 18.596 1.00 40.81 99 PRO A O 1
ATOM 737 N N . THR A 1 100 ? -16.669 -11.547 20.507 1.00 38.94 100 THR A N 1
ATOM 738 C CA . THR A 1 100 ? -16.206 -12.816 21.064 1.00 38.94 100 THR A CA 1
ATOM 739 C C . THR A 1 100 ? -17.430 -13.479 21.676 1.00 38.94 100 THR A C 1
ATOM 741 O O . THR A 1 100 ? -17.959 -12.999 22.675 1.00 38.94 100 THR A O 1
ATOM 744 N N . THR A 1 101 ? -17.913 -14.560 21.067 1.00 43.72 101 THR A N 1
ATOM 745 C CA . THR A 1 101 ? -18.951 -15.411 21.652 1.00 43.72 101 THR A CA 1
ATOM 746 C C . THR A 1 101 ? -18.406 -16.026 22.943 1.00 43.72 101 THR A C 1
ATOM 748 O O . THR A 1 101 ? -17.700 -17.029 22.912 1.00 43.72 101 THR A O 1
ATOM 751 N N . SER A 1 102 ? -18.698 -15.405 24.085 1.00 45.88 102 SER A N 1
ATOM 752 C CA . SER A 1 102 ? -18.610 -16.058 25.389 1.00 45.88 102 SER A CA 1
ATOM 753 C C . SER A 1 102 ? -19.984 -16.647 25.688 1.00 45.88 102 SER A C 1
ATOM 755 O O . SER A 1 102 ? -20.895 -15.955 26.134 1.00 45.88 102 SER A O 1
ATOM 757 N N . SER A 1 103 ? -20.158 -17.926 25.365 1.00 48.41 103 SER A N 1
ATOM 758 C CA . SER A 1 103 ? -21.310 -18.707 25.806 1.00 48.41 103 SER A CA 1
ATOM 759 C C . SER A 1 103 ? -21.049 -19.204 27.226 1.00 48.41 103 SER A C 1
ATOM 761 O O . SER A 1 103 ? -20.596 -20.326 27.403 1.00 48.41 103 SER A O 1
ATOM 763 N N . ASN A 1 104 ? -21.345 -18.379 28.230 1.00 53.03 104 ASN A N 1
ATOM 764 C CA . ASN A 1 104 ? -21.586 -18.855 29.593 1.00 53.03 104 ASN A CA 1
ATOM 765 C C . ASN A 1 104 ? -23.052 -18.579 29.941 1.00 53.03 104 ASN A C 1
ATOM 767 O O . ASN A 1 104 ? -23.383 -17.563 30.547 1.00 53.03 104 ASN A O 1
ATOM 771 N N . GLY A 1 105 ? -23.932 -19.478 29.497 1.00 48.84 105 GLY A N 1
ATOM 772 C CA . GLY A 1 105 ? -25.329 -19.528 29.919 1.00 48.84 105 GLY A CA 1
ATOM 773 C C . GLY A 1 105 ? -25.469 -20.490 31.092 1.00 48.84 105 GLY A C 1
ATOM 774 O O . GLY A 1 105 ? -25.536 -21.697 30.882 1.00 48.84 105 GLY A O 1
ATOM 775 N N . GLY A 1 106 ? -25.474 -19.947 32.307 1.00 48.31 106 GLY A N 1
ATOM 776 C CA . GLY A 1 106 ? -25.973 -20.621 33.500 1.00 48.31 106 GLY A CA 1
ATOM 777 C C . GLY A 1 106 ? -27.309 -19.999 33.894 1.00 48.31 106 GLY A C 1
ATOM 778 O O . GLY A 1 106 ? -27.366 -18.794 34.141 1.00 48.31 106 GLY A O 1
ATOM 779 N N . ALA A 1 107 ? -28.354 -20.820 33.922 1.00 48.16 107 ALA A N 1
ATOM 780 C CA . ALA A 1 107 ? -29.604 -20.612 34.642 1.00 48.16 107 ALA A CA 1
ATOM 781 C C . ALA A 1 107 ? -30.128 -21.992 35.051 1.00 48.16 107 ALA A C 1
ATOM 783 O O . ALA A 1 107 ? -30.083 -22.897 34.184 1.00 48.16 107 ALA A O 1
#

Foldseek 3Di:
DVPADPQLVVLQWDPDVDTDGNLCVQLVQFDDDPVDGDDRDLCSLLPLVCLVVSLVSSQVSCCVRVVNPVVNSVVSSVVSQCVSVVVQRHHDDDGPDDDPPPPPDDD

Secondary structure (DSSP, 8-state):
-TTS-HHHHTTTEEESSSEEEHHHHHTT--EEETTEEEPPPHHHHT-HHHHHHHHHHHHHHHHHHTTT-HHHHHHHHHHHHHHHHHTT--TTS--------------

Organism: NCBI:txid252190

Sequence (107 aa):
YSQLRPCGQGCFIISAGTTRDLLGSRLGCSISTLLSTRLPLNNCYCRSDLQSNAHVILSSCVNSRCQFNTNDISSAQAVYHDYCVSNGYAPGGQVAAKPTTSSNGGA